Protein AF-C3ZW45-F1 (afdb_monomer)

InterPro domains:
  IPR001675 Glycosyl transferase family 29 [PF00777] (1-157)
  IPR038578 GT29-like superfamiliy [G3DSA:3.90.1480.20] (1-157)
  IPR050943 Glycosyltransferase 29 (Sialyltransferase) [PTHR11987] (1-157)

Nearest PDB structures (foldseek):
  5bo9-assembly1_B  TM=8.262E-01  e=9.636E-12  Homo sapiens
  5bo9-assembly1_A  TM=8.244E-01  e=1.506E-11  Homo sapiens
  5bo8-assembly1_B  TM=8.129E-01  e=1.413E-11  Homo sapiens
  5bo6-assembly1_A  TM=8.234E-01  e=3.923E-11  Homo sapiens
  5bo7-assembly1_A  TM=8.327E-01  e=2.343E-10  Homo sapiens

Sequence (157 aa):
CAIVGNGGILLNSSCGNEIDSHDYVIRMNMADIRGYEQDVGLKSNLSFINWKRVKELGDELSSNDTREEVLQHLVLLNGSVFSYVKLKTGAAIRALESLQALLKEYKLNITMTYSRSNVPVVPLRETFIPGLKSPTSGLIAYILATRFCDVITLYGF

pLDDT: mean 93.79, std 4.22, range [80.19, 98.81]

Secondary structure (DSSP, 8-state):
-EEE---GGGTT--THHHHHHSS-EEEETT---TT-HHHH-S--SEEEE-HHHHHHHHHHTTSHHHHHHHHHHHHHTTT-EEEEE----HHHHHHHHHHHHHHHHTT---EEEEESSPPPHHHHHHHT-TT-SS--HHHHHHHHHTTT-SS-EEE--

Radius of gyration: 15.97 Å; Cα contacts (8 Å, |Δi|>4): 247; chains: 1; bounding box: 40×35×36 Å

Foldseek 3Di:
DEEEEPAPVLVVVQCQVVQVPDPAYEEELLDDCPPSCSRNHLDHAEYEHEPVSLLVLLVLLVDPVSVVVVLVSLVSQANHEYEYEDDDDPSSVNSVVSVVVSCVVVVGRYHYHYDPDFDDVVCCCVPPNPPDPHDDSRRVRVVVCVVPPPDYDYHND

Mean predicted aligned error: 3.37 Å

Solvent-accessible surface area (backbone atoms only — not comparable to full-atom values): 8794 Å² total; per-residue (Å²): 55,28,40,41,48,89,35,74,77,33,68,89,56,58,40,3,65,63,46,48,67,38,93,39,25,36,39,45,51,81,63,85,41,84,96,37,40,60,25,64,17,74,64,54,47,34,30,43,32,49,68,68,47,43,45,52,50,32,58,34,62,73,38,73,73,48,31,52,54,51,48,59,53,50,62,70,39,51,72,15,34,40,38,30,61,72,70,88,47,72,68,44,49,50,20,53,53,53,50,52,50,50,34,60,74,72,67,48,53,58,47,80,47,64,45,93,66,79,83,72,47,66,65,45,21,76,75,75,39,79,84,56,84,69,81,51,73,62,54,51,50,52,63,55,40,68,74,80,42,95,52,81,48,82,41,28,123

Organism: Branchiostoma floridae (NCBI:txid7739)

Structure (mmCIF, N/CA/C/O backbone):
data_AF-C3ZW45-F1
#
_entry.id   AF-C3ZW45-F1
#
loop_
_atom_site.group_PDB
_atom_site.id
_atom_site.type_symbol
_atom_site.label_atom_id
_atom_site.label_alt_id
_atom_site.label_comp_id
_atom_site.label_asym_id
_atom_site.label_entity_id
_atom_site.label_seq_id
_atom_site.pdbx_PDB_ins_code
_atom_site.Cartn_x
_atom_site.Cartn_y
_atom_site.Cartn_z
_atom_site.occupancy
_atom_site.B_iso_or_equiv
_atom_site.auth_seq_id
_atom_site.auth_comp_id
_atom_site.auth_asym_id
_atom_site.auth_atom_id
_atom_site.pdbx_PDB_model_num
ATOM 1 N N . CYS A 1 1 ? 0.651 -13.565 -6.838 1.00 98.50 1 CYS A N 1
ATOM 2 C CA . CYS A 1 1 ? 0.518 -12.250 -6.176 1.00 98.50 1 CYS A CA 1
ATOM 3 C C . CYS A 1 1 ? 0.201 -11.174 -7.201 1.00 98.50 1 CYS A C 1
ATOM 5 O O . CYS A 1 1 ? 0.796 -11.194 -8.272 1.00 98.50 1 CYS A O 1
ATOM 7 N N . ALA A 1 2 ? -0.670 -10.226 -6.859 1.00 98.62 2 ALA A N 1
ATOM 8 C CA . ALA A 1 2 ? -0.846 -8.982 -7.605 1.00 98.62 2 ALA A CA 1
ATOM 9 C C . ALA A 1 2 ? -0.122 -7.846 -6.878 1.00 98.62 2 ALA A C 1
ATOM 11 O O . ALA A 1 2 ? -0.279 -7.686 -5.666 1.00 98.62 2 ALA A O 1
ATOM 12 N N . ILE A 1 3 ? 0.657 -7.052 -7.607 1.00 98.50 3 ILE A N 1
ATOM 13 C CA . ILE A 1 3 ? 1.207 -5.790 -7.107 1.00 98.50 3 ILE A CA 1
ATOM 14 C C . ILE A 1 3 ? 0.494 -4.665 -7.839 1.00 98.50 3 ILE A C 1
ATOM 16 O O . ILE A 1 3 ? 0.583 -4.561 -9.061 1.00 98.50 3 ILE A O 1
ATOM 20 N N . VAL A 1 4 ? -0.197 -3.826 -7.077 1.00 98.38 4 VAL A N 1
ATOM 21 C CA . VAL A 1 4 ? -1.025 -2.737 -7.588 1.00 98.38 4 VAL A CA 1
ATOM 22 C C . VAL A 1 4 ? -0.337 -1.416 -7.262 1.00 98.38 4 VAL A C 1
ATOM 24 O O . VAL A 1 4 ? -0.270 -0.993 -6.104 1.00 98.38 4 VAL A O 1
ATOM 27 N N . GLY A 1 5 ? 0.240 -0.805 -8.292 1.00 97.44 5 GLY A N 1
ATOM 28 C CA . GLY A 1 5 ? 0.707 0.572 -8.284 1.00 97.44 5 GLY A CA 1
ATOM 29 C C . GLY A 1 5 ? -0.456 1.562 -8.370 1.00 97.44 5 GLY A C 1
ATOM 30 O O . GLY A 1 5 ? -1.613 1.187 -8.532 1.00 97.44 5 GLY A O 1
ATOM 31 N N . ASN A 1 6 ? -0.133 2.851 -8.278 1.00 96.44 6 ASN A N 1
ATOM 32 C CA . ASN A 1 6 ? -1.128 3.931 -8.259 1.00 96.44 6 ASN A CA 1
ATOM 33 C C . ASN A 1 6 ? -1.214 4.659 -9.616 1.00 96.44 6 ASN A C 1
ATOM 35 O O . ASN A 1 6 ? -1.575 5.833 -9.670 1.00 96.44 6 ASN A O 1
ATOM 39 N N . GLY A 1 7 ? -0.787 4.012 -10.705 1.00 96.69 7 GLY A N 1
ATOM 40 C CA . GLY A 1 7 ? -0.815 4.588 -12.045 1.00 96.69 7 GLY A CA 1
ATOM 41 C C . GLY A 1 7 ? -2.242 4.739 -12.570 1.00 96.69 7 GLY A C 1
ATOM 42 O O . GLY A 1 7 ? -3.035 3.801 -12.519 1.00 96.69 7 GLY A O 1
ATOM 43 N N . GLY A 1 8 ? -2.550 5.902 -13.150 1.00 96.81 8 GLY A N 1
ATOM 44 C CA . GLY A 1 8 ? -3.879 6.216 -13.694 1.00 96.81 8 GLY A CA 1
ATOM 45 C C . GLY A 1 8 ? -4.327 5.337 -14.868 1.00 96.81 8 GLY A C 1
ATOM 46 O O . GLY A 1 8 ? -5.487 5.400 -15.253 1.00 96.81 8 GLY A O 1
ATOM 47 N N . ILE A 1 9 ? -3.443 4.487 -15.406 1.00 97.94 9 ILE A N 1
ATOM 48 C CA . ILE A 1 9 ? -3.783 3.475 -16.419 1.00 97.94 9 ILE A CA 1
ATOM 49 C C . ILE A 1 9 ? -4.830 2.463 -15.923 1.00 97.94 9 ILE A C 1
ATOM 51 O O . ILE A 1 9 ? -5.471 1.807 -16.735 1.00 97.94 9 ILE A O 1
ATOM 55 N N . LEU A 1 10 ? -5.028 2.347 -14.604 1.00 98.12 10 LEU A N 1
ATOM 56 C CA . LEU A 1 10 ? -6.071 1.492 -14.038 1.00 98.12 10 LEU A CA 1
ATOM 57 C C . LEU A 1 10 ? -7.483 2.062 -14.199 1.00 98.12 10 LEU A C 1
ATOM 59 O O . LEU A 1 10 ? -8.433 1.290 -14.130 1.00 98.12 10 LEU A O 1
ATOM 63 N N . LEU A 1 11 ? -7.645 3.364 -14.441 1.00 97.75 11 LEU A N 1
ATOM 64 C CA . LEU A 1 11 ? -8.970 3.968 -14.576 1.00 97.75 11 LEU A CA 1
ATOM 65 C C . LEU A 1 11 ? -9.719 3.396 -15.788 1.00 97.75 11 LEU A C 1
ATOM 67 O O . LEU A 1 11 ? -9.215 3.436 -16.910 1.00 97.75 11 LEU A O 1
ATOM 71 N N . ASN A 1 12 ? -10.944 2.919 -15.560 1.00 97.88 12 ASN A N 1
ATOM 72 C CA . ASN A 1 12 ? -11.796 2.212 -16.522 1.00 97.88 12 ASN A CA 1
ATOM 73 C C . ASN A 1 12 ? -11.204 0.900 -17.069 1.00 97.88 12 ASN A C 1
ATOM 75 O O . ASN A 1 12 ? -11.633 0.421 -18.121 1.00 97.88 12 ASN A O 1
ATOM 79 N N . SER A 1 13 ? -10.221 0.309 -16.390 1.00 98.25 13 SER A N 1
ATOM 80 C CA . SER A 1 13 ? -9.620 -0.964 -16.802 1.00 98.25 13 SER A CA 1
ATOM 81 C C . SER A 1 13 ? -10.511 -2.171 -16.510 1.00 98.25 13 SER A C 1
ATOM 83 O O . SER A 1 13 ? -10.369 -3.206 -17.157 1.00 98.25 13 SER A O 1
ATOM 85 N N . SER A 1 14 ? -11.429 -2.060 -15.542 1.00 98.38 14 SER A N 1
ATOM 86 C CA . SER A 1 14 ? -12.191 -3.194 -15.001 1.00 98.38 14 SER A CA 1
ATOM 87 C C . SER A 1 14 ? -11.320 -4.352 -14.474 1.00 98.38 14 SER A C 1
ATOM 89 O O . SER A 1 14 ? -11.794 -5.484 -14.355 1.00 98.38 14 SER A O 1
ATOM 91 N N . CYS A 1 15 ? -10.053 -4.086 -14.130 1.00 98.62 15 CYS A N 1
ATOM 92 C CA . CYS A 1 15 ? -9.122 -5.093 -13.613 1.00 98.62 15 CYS A CA 1
ATOM 93 C C . CYS A 1 15 ? -9.450 -5.566 -12.187 1.00 98.62 15 CYS A C 1
ATOM 95 O O . CYS A 1 15 ? -8.831 -6.518 -11.715 1.00 98.62 15 CYS A O 1
ATOM 97 N N . GLY A 1 16 ? -10.407 -4.953 -11.484 1.00 98.56 16 GLY A N 1
ATOM 98 C CA . GLY A 1 16 ? -10.633 -5.182 -10.057 1.00 98.56 16 GLY A CA 1
ATOM 99 C C . GLY A 1 16 ? -10.919 -6.638 -9.697 1.00 98.56 16 GLY A C 1
ATOM 100 O O . GLY A 1 16 ? -10.308 -7.174 -8.775 1.00 98.56 16 GLY A O 1
ATOM 101 N N . ASN A 1 17 ? -11.761 -7.320 -10.479 1.00 98.62 17 ASN A N 1
ATOM 102 C CA . ASN A 1 17 ? -12.060 -8.741 -10.264 1.00 98.62 17 ASN A CA 1
ATOM 103 C C . ASN A 1 17 ? -10.832 -9.638 -10.495 1.00 98.62 17 ASN A C 1
ATOM 105 O O . ASN A 1 17 ? -10.635 -10.622 -9.785 1.00 98.62 17 ASN A O 1
ATOM 109 N N . GLU A 1 18 ? -9.995 -9.303 -11.479 1.00 98.75 18 GLU A N 1
ATOM 110 C CA . GLU A 1 18 ? -8.762 -10.036 -11.767 1.00 98.75 18 GLU A CA 1
ATOM 111 C C . GLU A 1 18 ? -7.739 -9.833 -10.641 1.00 98.75 18 GLU A C 1
ATOM 113 O O . GLU A 1 18 ? -7.180 -10.804 -10.128 1.00 98.75 18 GLU A O 1
ATOM 118 N N . ILE A 1 19 ? -7.557 -8.594 -10.179 1.00 98.81 19 ILE A N 1
ATOM 119 C CA . ILE A 1 19 ? -6.713 -8.261 -9.025 1.00 98.81 19 ILE A CA 1
ATOM 120 C C . ILE A 1 19 ? -7.174 -9.055 -7.797 1.00 98.81 19 ILE A C 1
ATOM 122 O O . ILE A 1 19 ? -6.369 -9.750 -7.172 1.00 98.81 19 ILE A O 1
ATOM 126 N N . ASP A 1 20 ? -8.473 -9.031 -7.500 1.00 98.62 20 ASP A N 1
ATOM 127 C CA . ASP A 1 20 ? -9.054 -9.720 -6.348 1.00 98.62 20 ASP A CA 1
ATOM 128 C C . ASP A 1 20 ? -9.023 -11.246 -6.478 1.00 98.62 20 ASP A C 1
ATOM 130 O O . ASP A 1 20 ? -9.122 -11.940 -5.465 1.00 98.62 20 ASP A O 1
ATOM 134 N N . SER A 1 21 ? -8.817 -11.797 -7.676 1.00 98.62 21 SER A N 1
ATOM 135 C CA . SER A 1 21 ? -8.639 -13.241 -7.862 1.00 98.62 21 SER A CA 1
ATOM 136 C C . SER A 1 21 ? -7.278 -13.758 -7.373 1.00 98.62 21 SER A C 1
ATOM 138 O O . SER A 1 21 ? -7.141 -14.950 -7.108 1.00 98.62 21 SER A O 1
ATOM 140 N N . HIS A 1 22 ? -6.282 -12.884 -7.181 1.00 98.69 22 HIS A N 1
ATOM 141 C CA . HIS A 1 22 ? -4.952 -13.294 -6.725 1.00 98.69 22 HIS A CA 1
ATOM 142 C C . HIS A 1 22 ? -4.955 -13.715 -5.246 1.00 98.69 22 HIS A C 1
ATOM 144 O O . HIS A 1 22 ? -5.638 -13.116 -4.411 1.00 98.69 22 HIS A O 1
ATOM 150 N N . ASP A 1 23 ? -4.115 -14.690 -4.882 1.00 98.31 23 ASP A N 1
ATOM 151 C CA . ASP A 1 23 ? -3.990 -15.170 -3.492 1.00 98.31 23 ASP A CA 1
ATOM 152 C C . ASP A 1 23 ? -3.525 -14.079 -2.518 1.00 98.31 23 ASP A C 1
ATOM 154 O O . ASP A 1 23 ? -3.882 -14.076 -1.341 1.00 98.31 23 ASP A O 1
ATOM 158 N N . TYR A 1 24 ? -2.722 -13.139 -3.021 1.00 98.31 24 TYR A N 1
ATOM 159 C CA . TYR A 1 24 ? -2.121 -12.072 -2.234 1.00 98.31 24 TYR A CA 1
ATOM 160 C C . TYR A 1 24 ? -2.017 -10.788 -3.058 1.00 98.31 24 TYR A C 1
ATOM 162 O O . TYR A 1 24 ? -1.446 -10.805 -4.156 1.00 98.31 24 TYR A O 1
ATOM 170 N N . VAL A 1 25 ? -2.536 -9.685 -2.519 1.00 98.44 25 VAL A N 1
ATOM 171 C CA . VAL A 1 25 ? -2.553 -8.360 -3.151 1.00 98.44 25 VAL A CA 1
ATOM 172 C C . VAL A 1 25 ? -1.712 -7.377 -2.344 1.00 98.44 25 VAL A C 1
A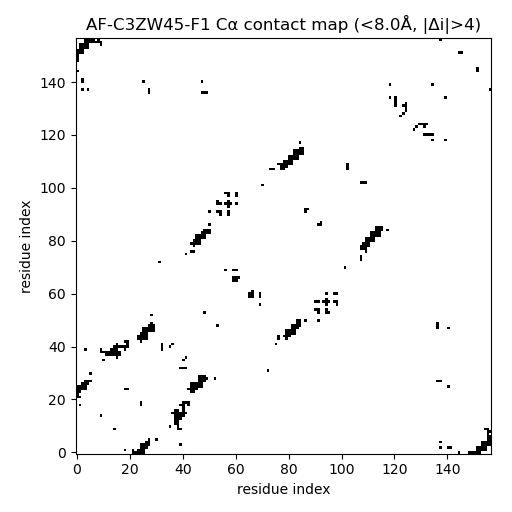TOM 174 O O . VAL A 1 25 ? -1.926 -7.170 -1.146 1.00 98.44 25 VAL A O 1
ATOM 177 N N . ILE A 1 26 ? -0.745 -6.767 -3.026 1.00 98.31 26 ILE A N 1
ATOM 178 C CA . ILE A 1 26 ? 0.205 -5.802 -2.480 1.00 98.31 26 ILE A CA 1
ATOM 179 C C . ILE A 1 26 ? -0.121 -4.426 -3.058 1.00 98.31 26 ILE A C 1
ATOM 181 O O . ILE A 1 26 ? -0.075 -4.237 -4.271 1.00 98.31 26 ILE A O 1
ATOM 185 N N . ARG A 1 27 ? -0.418 -3.461 -2.190 1.00 97.38 27 ARG A N 1
ATOM 186 C CA . ARG A 1 27 ? -0.762 -2.076 -2.540 1.00 97.38 27 ARG A CA 1
ATOM 187 C C . ARG A 1 27 ? 0.269 -1.096 -1.995 1.00 97.38 27 ARG A C 1
ATOM 189 O O . ARG A 1 27 ? 1.204 -1.470 -1.278 1.00 97.38 27 ARG A O 1
ATOM 196 N N . MET A 1 28 ? 0.119 0.180 -2.343 1.00 94.62 28 MET A N 1
ATOM 197 C CA . MET A 1 28 ? 1.068 1.221 -1.951 1.00 94.62 28 MET A CA 1
ATOM 198 C C . MET A 1 28 ? 0.375 2.461 -1.404 1.00 94.62 28 MET A C 1
ATOM 200 O O . MET A 1 28 ? -0.599 2.958 -1.958 1.00 94.62 28 MET A O 1
ATOM 204 N N . ASN A 1 29 ? 0.972 3.011 -0.353 1.00 93.25 29 ASN A N 1
ATOM 205 C CA . ASN A 1 29 ? 0.705 4.324 0.218 1.00 93.25 29 ASN A CA 1
ATOM 206 C C . ASN A 1 29 ? -0.756 4.552 0.623 1.00 93.25 29 ASN A C 1
ATOM 208 O O . ASN A 1 29 ? -1.187 5.698 0.636 1.00 93.25 29 ASN A O 1
ATOM 212 N N . MET A 1 30 ? -1.491 3.486 0.965 1.00 91.44 30 MET A N 1
ATOM 213 C CA . MET A 1 30 ? -2.921 3.571 1.296 1.00 91.44 30 MET A CA 1
ATOM 214 C C . MET A 1 30 ? -3.696 4.368 0.232 1.00 91.44 30 MET A C 1
ATOM 216 O O . MET A 1 30 ? -4.382 5.329 0.564 1.00 91.44 30 MET A O 1
ATOM 220 N N . ALA A 1 31 ? -3.505 4.027 -1.047 1.00 91.56 31 ALA A N 1
ATOM 221 C CA . ALA A 1 31 ? -4.269 4.623 -2.139 1.00 91.56 31 ALA A CA 1
ATOM 222 C C . ALA A 1 31 ? -5.755 4.282 -2.013 1.00 91.56 31 ALA A C 1
ATOM 224 O O . ALA A 1 31 ? -6.089 3.155 -1.644 1.00 91.56 31 ALA A O 1
ATOM 225 N N . ASP A 1 32 ? -6.620 5.244 -2.324 1.00 88.88 32 ASP A N 1
ATOM 226 C CA . ASP A 1 32 ? -8.061 5.073 -2.186 1.00 88.88 32 ASP A CA 1
ATOM 227 C C . ASP A 1 32 ? -8.589 3.989 -3.120 1.00 88.88 32 ASP A C 1
ATOM 229 O O . ASP A 1 32 ? -8.325 3.973 -4.321 1.00 88.88 32 ASP A O 1
ATOM 233 N N . ILE A 1 33 ? -9.346 3.069 -2.531 1.00 93.62 33 ILE A N 1
ATOM 234 C CA . ILE A 1 33 ? -10.052 2.005 -3.246 1.00 93.62 33 ILE A CA 1
ATOM 235 C C . ILE A 1 33 ? -11.512 2.401 -3.482 1.00 93.62 33 ILE A C 1
ATOM 237 O O . ILE A 1 33 ? -12.118 1.996 -4.473 1.00 93.62 33 ILE A O 1
ATOM 241 N N . ARG A 1 34 ? -12.079 3.207 -2.575 1.00 92.44 34 ARG A N 1
ATOM 242 C CA . ARG A 1 34 ? -13.487 3.588 -2.621 1.00 92.44 34 ARG A CA 1
ATOM 243 C C . ARG A 1 34 ? -13.790 4.401 -3.876 1.00 92.44 34 ARG A C 1
ATOM 245 O O . ARG A 1 34 ? -13.163 5.430 -4.104 1.00 92.44 34 ARG A O 1
ATOM 252 N N . GLY A 1 35 ? -14.781 3.961 -4.642 1.00 94.69 35 GLY A N 1
ATOM 253 C CA . GLY A 1 35 ? -15.156 4.562 -5.922 1.00 94.69 35 GLY A CA 1
ATOM 254 C C . GLY A 1 35 ? -14.330 4.069 -7.115 1.00 94.69 35 GLY A C 1
ATOM 255 O O . GLY A 1 35 ? -14.625 4.460 -8.241 1.00 94.69 35 GLY A O 1
ATOM 256 N N . TYR A 1 36 ? -13.332 3.210 -6.886 1.00 96.88 36 TYR A N 1
ATOM 257 C CA . TYR A 1 36 ? -12.471 2.620 -7.915 1.00 96.88 36 TYR A CA 1
ATOM 258 C C . TYR A 1 36 ? -12.477 1.086 -7.870 1.00 96.88 36 TYR A C 1
ATOM 260 O O . TYR A 1 36 ? -11.674 0.445 -8.542 1.00 96.88 36 TYR A O 1
ATOM 268 N N . GLU A 1 37 ? -13.371 0.468 -7.095 1.00 97.06 37 GLU A N 1
ATOM 269 C CA . GLU A 1 37 ? -13.381 -0.971 -6.811 1.00 97.06 37 GLU A CA 1
ATOM 270 C C . GLU A 1 37 ? -13.415 -1.822 -8.085 1.00 97.06 37 GLU A C 1
ATOM 272 O O . GLU A 1 37 ? -12.729 -2.839 -8.168 1.00 97.06 37 GLU A O 1
ATOM 277 N N . GLN A 1 38 ? -14.171 -1.386 -9.096 1.00 98.38 38 GLN A N 1
ATOM 278 C CA . GLN A 1 38 ? -14.259 -2.069 -10.388 1.00 98.38 38 GLN A CA 1
ATOM 279 C C . GLN A 1 38 ? -12.898 -2.159 -11.093 1.00 98.38 38 GLN A C 1
ATOM 281 O O . GLN A 1 38 ? -12.613 -3.144 -11.770 1.00 98.38 38 GLN A O 1
ATOM 286 N N . ASP A 1 39 ? -12.053 -1.150 -10.918 1.00 98.56 39 ASP A N 1
ATOM 287 C CA . ASP A 1 39 ? -10.766 -1.023 -11.589 1.00 98.56 39 ASP A CA 1
ATOM 288 C C . ASP A 1 39 ? -9.620 -1.607 -10.766 1.00 98.56 39 ASP A C 1
ATOM 290 O O . ASP A 1 39 ? -8.728 -2.253 -11.313 1.00 98.56 39 ASP A O 1
ATOM 294 N N . VAL A 1 40 ? -9.638 -1.388 -9.449 1.00 98.00 40 VAL A N 1
ATOM 295 C CA . VAL A 1 40 ? -8.497 -1.703 -8.580 1.00 98.00 40 VAL A CA 1
ATOM 296 C C . VAL A 1 40 ? -8.758 -2.832 -7.596 1.00 98.00 40 VAL A C 1
ATOM 298 O O . VAL A 1 40 ? -7.803 -3.264 -6.952 1.00 98.00 40 VAL A O 1
ATOM 301 N N . GLY A 1 41 ? -9.992 -3.319 -7.467 1.00 97.88 41 GLY A N 1
ATOM 302 C CA . GLY A 1 41 ? -10.366 -4.393 -6.543 1.00 97.88 41 GLY A CA 1
ATOM 303 C C . GLY A 1 41 ? -10.376 -3.959 -5.074 1.00 97.88 41 GLY A C 1
ATOM 304 O O . GLY A 1 41 ? -9.860 -2.900 -4.716 1.00 97.88 41 GLY A O 1
ATOM 305 N N . LEU A 1 42 ? -10.943 -4.795 -4.206 1.00 96.69 42 LEU A N 1
ATOM 306 C CA . LEU A 1 42 ? -11.077 -4.568 -2.763 1.00 96.69 42 LEU A CA 1
ATOM 307 C C . LEU A 1 42 ? -10.008 -5.287 -1.933 1.00 96.69 42 LEU A C 1
ATOM 309 O O . LEU A 1 42 ? -9.675 -4.850 -0.830 1.00 96.69 42 LEU A O 1
ATOM 313 N N . LYS A 1 43 ? -9.458 -6.399 -2.432 1.00 97.44 43 LYS A N 1
ATOM 314 C CA . LYS A 1 43 ? -8.516 -7.233 -1.680 1.00 97.44 43 LYS A CA 1
ATOM 315 C C . LYS A 1 43 ? -7.220 -6.461 -1.433 1.00 97.44 43 LYS A C 1
ATOM 317 O O . LYS A 1 43 ? -6.631 -5.869 -2.340 1.00 97.44 43 LYS A O 1
ATOM 322 N N . SER A 1 44 ? -6.752 -6.474 -0.190 1.00 96.94 44 SER A N 1
ATOM 323 C CA . SER A 1 44 ? -5.483 -5.869 0.212 1.00 96.94 44 SER A CA 1
ATOM 324 C C . SER A 1 44 ? -4.884 -6.671 1.358 1.00 96.94 44 SER A C 1
ATOM 326 O O . SER A 1 44 ? -5.469 -6.762 2.434 1.00 96.94 44 SER A O 1
ATOM 328 N N . ASN A 1 45 ? -3.723 -7.279 1.129 1.00 97.56 45 ASN A N 1
ATOM 329 C CA . ASN A 1 45 ? -3.043 -8.094 2.135 1.00 97.56 45 ASN A CA 1
ATOM 330 C C . ASN A 1 45 ? -1.829 -7.371 2.724 1.00 97.56 45 ASN A C 1
ATOM 332 O O . ASN A 1 45 ? -1.556 -7.497 3.917 1.00 97.56 45 ASN A O 1
ATOM 336 N N . LEU A 1 46 ? -1.122 -6.592 1.903 1.00 96.81 46 LEU A N 1
ATOM 337 C CA . LEU A 1 46 ? 0.045 -5.809 2.299 1.00 96.81 46 LEU A CA 1
ATOM 338 C C . LEU A 1 46 ? -0.012 -4.424 1.661 1.00 96.81 46 LEU A C 1
ATOM 340 O O . LEU A 1 46 ? -0.173 -4.314 0.451 1.00 96.81 46 LEU A O 1
ATOM 344 N N . SER A 1 47 ? 0.201 -3.371 2.444 1.00 94.94 47 SER A N 1
ATOM 345 C CA . SER A 1 47 ? 0.361 -2.006 1.944 1.00 94.94 47 SER A CA 1
ATOM 346 C C . SER A 1 47 ? 1.735 -1.458 2.314 1.00 94.94 47 SER A C 1
ATOM 348 O O . SER A 1 47 ? 2.107 -1.425 3.489 1.00 94.94 47 SER A O 1
ATOM 350 N N . PHE A 1 48 ? 2.506 -1.026 1.315 1.00 93.56 48 PHE A N 1
ATOM 351 C CA . PHE A 1 48 ? 3.778 -0.341 1.537 1.00 93.56 48 PHE A CA 1
ATOM 352 C C . PHE A 1 48 ? 3.573 1.155 1.702 1.00 93.56 48 PHE A C 1
ATOM 354 O O . PHE A 1 48 ? 3.1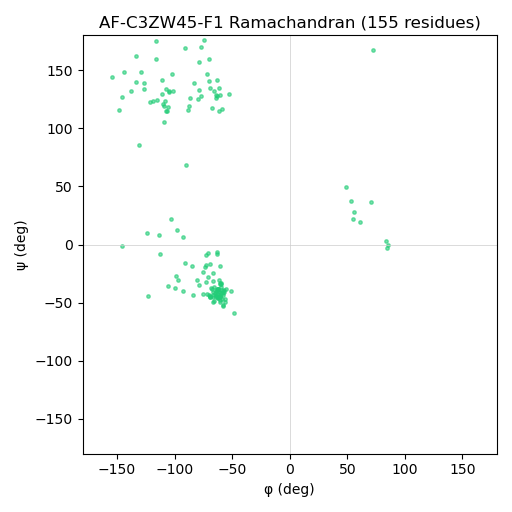61 1.823 0.760 1.00 93.56 48 PHE A O 1
ATOM 361 N N . ILE A 1 49 ? 3.937 1.708 2.852 1.00 92.12 49 ILE A N 1
ATOM 362 C CA . ILE A 1 49 ? 3.746 3.122 3.169 1.00 92.12 49 ILE A CA 1
ATOM 363 C C . ILE A 1 49 ? 5.098 3.834 3.147 1.00 92.12 49 ILE A C 1
ATOM 365 O O . ILE A 1 49 ? 5.996 3.560 3.950 1.00 92.12 49 ILE A O 1
ATOM 369 N N . ASN A 1 50 ? 5.262 4.762 2.205 1.00 91.00 50 ASN A N 1
ATOM 370 C CA . ASN A 1 50 ? 6.455 5.596 2.152 1.00 91.00 50 ASN A CA 1
ATOM 371 C C . ASN A 1 50 ? 6.420 6.718 3.206 1.00 91.00 50 ASN A C 1
ATOM 373 O O . ASN A 1 50 ? 5.403 6.999 3.839 1.00 91.00 50 ASN A O 1
ATOM 377 N N . TRP A 1 51 ? 7.553 7.397 3.374 1.00 88.56 51 TRP A N 1
ATOM 378 C CA . TRP A 1 51 ? 7.691 8.413 4.413 1.00 88.56 51 TRP A CA 1
ATOM 379 C C . TRP A 1 51 ? 6.820 9.652 4.212 1.00 88.56 51 TRP A C 1
ATOM 381 O O . TRP A 1 51 ? 6.406 10.269 5.193 1.00 88.56 51 TRP A O 1
ATOM 391 N N . LYS A 1 52 ? 6.550 10.013 2.954 1.00 91.19 52 LYS A N 1
ATOM 392 C CA . LYS A 1 52 ? 5.690 11.144 2.614 1.00 91.19 52 LYS A CA 1
ATOM 393 C C . LYS A 1 52 ? 4.256 10.846 3.052 1.00 91.19 52 LYS A C 1
ATOM 395 O O . LYS A 1 52 ? 3.671 11.669 3.744 1.00 91.19 52 LYS A O 1
ATOM 400 N N . ARG A 1 53 ? 3.760 9.635 2.778 1.00 93.25 53 ARG A N 1
ATOM 401 C CA . ARG A 1 53 ? 2.427 9.207 3.210 1.00 93.25 53 ARG A CA 1
ATOM 402 C C . ARG A 1 53 ? 2.297 9.145 4.731 1.00 93.25 53 ARG A C 1
ATOM 404 O O . ARG A 1 53 ? 1.288 9.586 5.255 1.00 93.25 53 ARG A O 1
ATOM 411 N N . VAL A 1 54 ? 3.322 8.676 5.457 1.00 92.50 54 VAL A N 1
ATOM 412 C CA . VAL A 1 54 ? 3.315 8.720 6.939 1.00 92.50 54 VAL A CA 1
ATOM 413 C C . VAL A 1 54 ? 3.130 10.148 7.457 1.00 92.50 54 VAL A C 1
ATOM 415 O O . VAL A 1 54 ? 2.427 10.356 8.440 1.00 92.50 54 VAL A O 1
ATOM 418 N N . LYS A 1 55 ? 3.757 11.137 6.810 1.00 90.94 55 LYS A N 1
ATOM 419 C CA . LYS A 1 55 ? 3.591 12.542 7.189 1.00 90.94 55 LYS A CA 1
ATOM 420 C C . LYS A 1 55 ? 2.162 13.028 6.922 1.00 90.94 55 LYS A C 1
ATOM 422 O O . LYS A 1 55 ? 1.560 13.582 7.830 1.00 90.94 55 LYS A O 1
ATOM 427 N N . GLU A 1 56 ? 1.639 12.779 5.723 1.00 92.75 56 GLU A N 1
ATOM 428 C CA . GLU A 1 56 ? 0.272 13.161 5.330 1.00 92.75 56 GLU A CA 1
ATOM 429 C C . GLU A 1 56 ? -0.779 12.544 6.264 1.00 92.75 56 GLU A C 1
ATOM 431 O O . GLU A 1 56 ? -1.660 13.252 6.733 1.00 92.75 56 GLU A O 1
ATOM 436 N N . LEU A 1 57 ? -0.615 11.271 6.643 1.00 92.50 57 LEU A N 1
ATOM 437 C CA . LEU A 1 57 ? -1.458 10.618 7.651 1.00 92.50 57 LEU A CA 1
ATOM 438 C C . LEU A 1 57 ? -1.422 11.347 8.996 1.00 92.50 57 LEU A C 1
ATOM 440 O O . LEU A 1 57 ? -2.440 11.462 9.666 1.00 92.50 57 LEU A O 1
ATOM 444 N N . GLY A 1 58 ? -0.253 11.830 9.417 1.00 92.44 58 GLY A N 1
ATOM 445 C CA . GLY A 1 58 ? -0.135 12.607 10.649 1.00 92.44 58 GLY A CA 1
ATOM 446 C C . GLY A 1 58 ? -0.944 13.903 10.603 1.00 92.44 58 GLY A C 1
ATOM 447 O O . GLY A 1 58 ? -1.587 14.250 11.592 1.00 92.44 58 GLY A O 1
ATOM 448 N N . ASP A 1 59 ? -0.928 14.582 9.455 1.00 92.50 59 ASP A N 1
ATOM 449 C CA . ASP A 1 59 ? -1.684 15.812 9.230 1.00 92.50 59 ASP A CA 1
ATOM 450 C C . ASP A 1 59 ? -3.201 15.508 9.169 1.00 92.50 59 ASP A C 1
ATOM 452 O O . ASP A 1 59 ? -3.987 16.156 9.860 1.00 92.50 59 ASP A O 1
ATOM 456 N N . GLU A 1 60 ? -3.618 14.458 8.453 1.00 94.38 60 GLU A N 1
ATOM 457 C CA . GLU A 1 60 ? -5.019 14.004 8.349 1.00 94.38 60 GLU A CA 1
ATOM 458 C C . GLU A 1 60 ? -5.606 13.564 9.699 1.00 94.38 60 GLU A C 1
ATOM 460 O O . GLU A 1 60 ? -6.756 13.859 10.012 1.00 94.38 60 GLU A O 1
ATOM 465 N N . LEU A 1 61 ? -4.822 12.896 10.545 1.00 93.44 61 LEU A N 1
ATOM 466 C CA . LEU A 1 61 ? -5.278 12.444 11.864 1.00 93.44 61 LEU A CA 1
ATOM 467 C C . LEU A 1 61 ? -5.431 13.585 12.883 1.00 93.44 61 LEU A C 1
ATOM 469 O O . LEU A 1 61 ? -5.953 13.355 13.977 1.00 93.44 61 LEU A O 1
ATOM 473 N N . SER A 1 62 ? -4.968 14.796 12.556 1.00 90.44 62 SER A N 1
ATOM 474 C CA . SER A 1 62 ? -5.053 15.963 13.441 1.00 90.44 62 SER A CA 1
ATOM 475 C C . SER A 1 62 ? -6.387 16.717 13.358 1.00 90.44 62 SER A C 1
ATOM 477 O O . SER A 1 62 ? -6.722 17.451 14.288 1.00 90.44 62 SER A O 1
ATOM 479 N N . SER A 1 63 ? -7.161 16.516 12.286 1.00 91.56 63 SER A N 1
ATOM 480 C CA . SER A 1 63 ? -8.488 17.111 12.078 1.00 91.56 63 SER A CA 1
ATOM 481 C C . SER A 1 63 ? -9.581 16.041 12.158 1.00 91.56 63 SER A C 1
ATOM 483 O O . SER A 1 63 ? -9.390 14.918 11.697 1.00 91.56 63 SER A O 1
ATOM 485 N N . ASN A 1 64 ? -10.732 16.378 12.750 1.00 87.19 64 ASN A N 1
ATOM 486 C CA . ASN A 1 64 ? -11.825 15.420 12.959 1.00 87.19 64 ASN A CA 1
ATOM 487 C C . ASN A 1 64 ? -12.424 14.913 11.640 1.00 87.19 64 ASN A C 1
ATOM 489 O O . ASN A 1 64 ? -12.670 13.716 11.523 1.00 87.19 64 ASN A O 1
ATOM 493 N N . ASP A 1 65 ? -12.616 15.795 10.655 1.00 87.25 65 ASP A N 1
ATOM 494 C CA . ASP A 1 65 ? -13.257 15.431 9.385 1.00 87.25 65 ASP A CA 1
ATOM 495 C C . ASP A 1 65 ? -12.393 14.431 8.599 1.00 87.25 65 ASP A C 1
ATOM 497 O O . ASP A 1 65 ? -12.848 13.356 8.214 1.00 87.25 65 ASP A O 1
ATOM 501 N N . THR A 1 66 ? -11.101 14.727 8.454 1.00 92.12 66 THR A N 1
ATOM 502 C CA . THR A 1 66 ? -10.142 13.859 7.752 1.00 92.12 66 THR A CA 1
ATOM 503 C C . THR A 1 66 ? -9.821 12.587 8.536 1.00 92.12 66 THR A C 1
ATOM 505 O O . THR A 1 66 ? -9.522 11.551 7.946 1.00 92.12 66 THR A O 1
ATOM 508 N N . ARG A 1 67 ? -9.916 12.616 9.872 1.00 93.56 67 ARG A N 1
ATOM 509 C CA . ARG A 1 67 ? -9.750 11.417 10.704 1.00 93.56 67 ARG A CA 1
ATOM 510 C C . ARG A 1 67 ? -10.828 10.374 10.418 1.00 93.56 67 ARG A C 1
ATOM 512 O O . ARG A 1 67 ? -10.511 9.185 10.402 1.00 93.56 67 ARG A O 1
ATOM 519 N N . GLU A 1 68 ? -12.068 10.800 10.192 1.00 92.56 68 GLU A N 1
ATOM 520 C CA . GLU A 1 68 ? -13.172 9.897 9.853 1.00 92.56 68 GLU A CA 1
ATOM 521 C C . GLU A 1 68 ? -12.958 9.248 8.476 1.00 92.56 68 GLU A C 1
ATOM 523 O O . GLU A 1 68 ? -13.131 8.039 8.322 1.00 92.56 68 GLU A O 1
ATOM 528 N N . GLU A 1 69 ? -12.479 10.009 7.490 1.00 92.38 69 GLU A N 1
ATOM 529 C CA . GLU A 1 69 ? -12.119 9.471 6.170 1.00 92.38 69 GLU A CA 1
ATOM 530 C C . GLU A 1 69 ? -11.001 8.420 6.263 1.00 92.38 69 GLU A C 1
ATOM 532 O O . GLU A 1 69 ? -11.115 7.323 5.704 1.00 92.38 69 GLU A O 1
ATOM 537 N N . VAL A 1 70 ? -9.948 8.703 7.041 1.00 94.56 70 VAL A N 1
ATOM 538 C CA . VAL A 1 70 ? -8.862 7.744 7.298 1.00 94.56 70 VAL A CA 1
ATOM 539 C C . VAL A 1 70 ? -9.397 6.484 7.976 1.00 94.56 70 VAL A C 1
ATOM 541 O O . VAL A 1 70 ? -9.047 5.376 7.568 1.00 94.56 70 VAL A O 1
ATOM 544 N N . LEU A 1 71 ? -10.261 6.619 8.986 1.00 94.81 71 LEU A N 1
ATOM 545 C CA . LEU A 1 71 ? -10.864 5.479 9.676 1.00 94.81 71 LEU A CA 1
ATOM 546 C C . LEU A 1 71 ? -11.654 4.591 8.710 1.00 94.81 71 LEU A C 1
ATOM 548 O O . LEU A 1 71 ? -11.481 3.372 8.705 1.00 94.81 71 LEU A O 1
ATOM 552 N N . GLN A 1 72 ? -12.487 5.198 7.872 1.00 92.44 72 GLN A N 1
ATOM 553 C CA . GLN A 1 72 ? -13.284 4.483 6.884 1.00 92.44 72 GLN A CA 1
ATOM 554 C C . GLN A 1 72 ? -12.418 3.693 5.899 1.00 92.44 72 GLN A C 1
ATOM 556 O O . GLN A 1 72 ? -12.774 2.574 5.524 1.00 92.44 72 G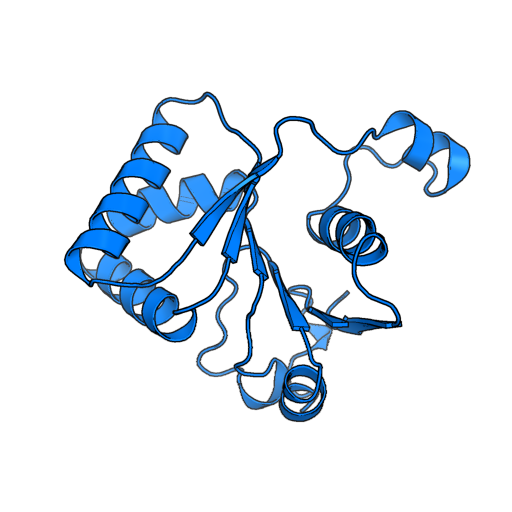LN A 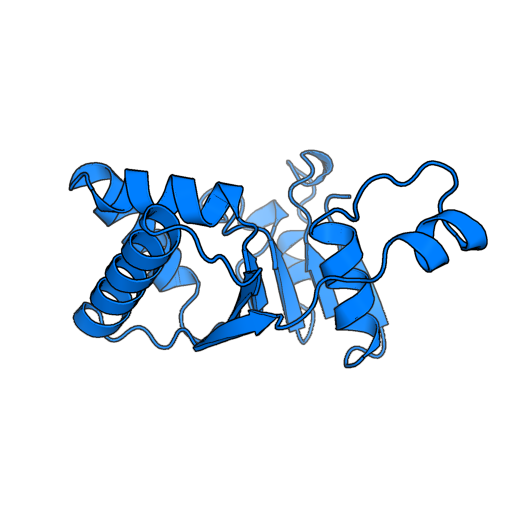O 1
ATOM 561 N N . HIS A 1 73 ? -11.261 4.235 5.522 1.00 93.25 73 HIS A N 1
ATOM 562 C CA . HIS A 1 73 ? -10.286 3.516 4.713 1.00 93.25 73 HIS A CA 1
ATOM 563 C C . HIS A 1 73 ? -9.627 2.373 5.511 1.00 93.25 73 HIS A C 1
ATOM 565 O O . HIS A 1 73 ? -9.534 1.246 5.027 1.00 93.25 73 HIS A O 1
ATOM 571 N N . LEU A 1 74 ? -9.227 2.602 6.765 1.00 95.12 74 LEU A N 1
ATOM 572 C CA . LEU A 1 74 ? -8.625 1.563 7.612 1.00 95.12 74 LEU A CA 1
ATOM 573 C C . LEU A 1 74 ? -9.566 0.375 7.861 1.00 95.12 74 LEU A C 1
ATOM 575 O O . LEU A 1 74 ? -9.096 -0.760 7.930 1.00 95.12 74 LEU A O 1
ATOM 579 N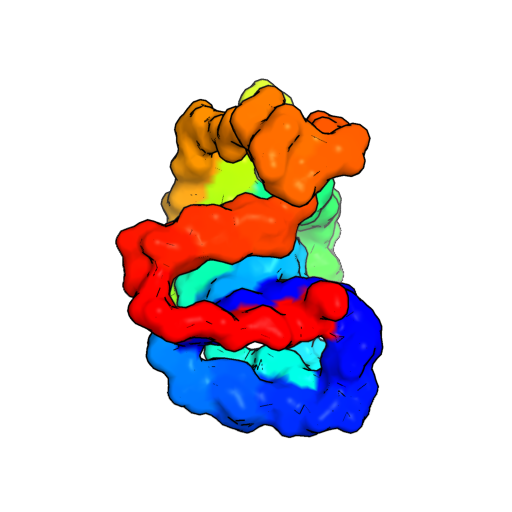 N . VAL A 1 75 ? -10.880 0.605 7.944 1.00 94.69 75 VAL A N 1
ATOM 580 C CA . VAL A 1 75 ? -11.883 -0.469 8.056 1.00 94.69 75 VAL A CA 1
ATOM 581 C C . VAL A 1 75 ? -11.838 -1.407 6.845 1.00 94.69 75 VAL A C 1
ATOM 583 O O . VAL A 1 75 ? -11.887 -2.624 7.022 1.00 94.69 75 VAL A O 1
ATOM 586 N N . LEU A 1 76 ? -11.681 -0.872 5.629 1.00 92.19 76 LEU A N 1
ATOM 587 C CA . LEU A 1 76 ? -11.549 -1.678 4.404 1.00 92.19 76 LEU A CA 1
ATOM 588 C C . LEU A 1 76 ? -10.251 -2.495 4.374 1.00 92.19 76 LEU A C 1
ATOM 590 O O . LEU A 1 76 ? -10.172 -3.521 3.707 1.00 92.19 76 LEU A O 1
ATOM 594 N N . LEU A 1 77 ? -9.235 -2.048 5.110 1.00 94.81 77 LEU A N 1
ATOM 595 C CA . LEU A 1 77 ? -7.915 -2.669 5.177 1.00 94.81 77 LEU A CA 1
ATOM 596 C C . LEU A 1 77 ? -7.752 -3.577 6.407 1.00 94.81 77 LEU A C 1
ATOM 598 O O . LEU A 1 77 ? -6.636 -3.985 6.737 1.00 94.81 77 LEU A O 1
ATOM 602 N N . ASN A 1 78 ? -8.842 -3.902 7.102 1.00 95.44 78 ASN A N 1
ATOM 603 C CA . ASN A 1 78 ? -8.800 -4.750 8.284 1.00 95.44 78 ASN A CA 1
ATOM 604 C C . ASN A 1 78 ? -8.272 -6.160 7.949 1.00 95.44 78 ASN A C 1
ATOM 606 O O . ASN A 1 78 ? -8.675 -6.774 6.965 1.00 95.44 78 ASN A O 1
ATOM 610 N N . GLY A 1 79 ? -7.366 -6.684 8.775 1.00 96.38 79 GLY A N 1
ATOM 611 C CA . GLY A 1 79 ? -6.673 -7.955 8.538 1.00 96.38 79 GLY A CA 1
ATOM 612 C C . GLY A 1 79 ? -5.414 -7.848 7.669 1.00 96.38 79 GLY A C 1
ATOM 613 O O . GLY A 1 79 ? -4.757 -8.864 7.440 1.00 96.38 79 GLY A O 1
ATOM 614 N N . SER A 1 80 ? -5.058 -6.651 7.192 1.00 97.00 80 SER A N 1
ATOM 615 C CA . SER A 1 80 ? -3.878 -6.436 6.348 1.00 97.00 80 SER A CA 1
ATOM 616 C C . SER A 1 80 ? -2.607 -6.096 7.140 1.00 97.00 80 SER A C 1
ATOM 618 O O . SER A 1 80 ? -2.618 -5.811 8.343 1.00 97.00 80 SER A O 1
ATOM 620 N N . VAL A 1 81 ? -1.474 -6.126 6.438 1.00 97.38 81 VAL A N 1
ATOM 621 C CA . VAL A 1 81 ? -0.162 -5.717 6.944 1.00 97.38 81 VAL A CA 1
ATOM 622 C C . VAL A 1 81 ? 0.212 -4.359 6.361 1.00 97.38 81 VAL A C 1
ATOM 624 O O . VAL A 1 81 ? 0.181 -4.166 5.148 1.00 97.38 81 VAL A O 1
ATOM 627 N N . PHE A 1 82 ? 0.638 -3.421 7.198 1.00 95.62 82 PHE A N 1
ATOM 628 C CA . PHE A 1 82 ? 1.198 -2.139 6.773 1.00 95.62 82 PHE A CA 1
ATOM 629 C C . PHE A 1 82 ? 2.707 -2.145 7.003 1.00 95.62 82 PHE A C 1
ATOM 631 O O . PHE A 1 82 ? 3.175 -2.200 8.140 1.00 95.62 82 PHE A O 1
ATOM 638 N N . SER A 1 83 ? 3.476 -2.079 5.918 1.00 93.31 83 SER A N 1
ATOM 639 C CA . SER A 1 83 ? 4.939 -2.041 5.949 1.00 93.31 83 SER A CA 1
ATOM 640 C C . SER A 1 83 ? 5.437 -0.639 5.636 1.00 93.31 83 SER A C 1
ATOM 642 O O . SER A 1 83 ? 5.212 -0.136 4.537 1.00 93.31 83 SER A O 1
ATOM 644 N N . TYR A 1 84 ? 6.134 -0.001 6.575 1.00 90.25 84 TYR A N 1
ATOM 645 C CA . TYR A 1 84 ? 6.680 1.344 6.383 1.00 90.25 84 TYR A CA 1
ATOM 646 C C . TYR A 1 84 ? 8.213 1.380 6.430 1.00 90.25 84 TYR A C 1
ATOM 648 O O . TYR A 1 84 ? 8.892 0.496 6.960 1.00 90.25 84 TYR A O 1
ATOM 656 N N . VAL A 1 85 ? 8.794 2.435 5.859 1.00 81.06 85 VAL A N 1
ATOM 657 C CA . VAL A 1 85 ? 10.233 2.709 5.994 1.00 81.06 85 VAL A CA 1
ATOM 658 C C . VAL A 1 85 ? 10.487 3.295 7.377 1.00 81.06 85 VAL A C 1
ATOM 660 O O . VAL A 1 85 ? 9.837 4.268 7.746 1.00 81.06 85 VAL A O 1
ATOM 663 N N . LYS A 1 86 ? 11.432 2.747 8.152 1.00 81.94 86 LYS A N 1
ATOM 664 C CA . LYS A 1 86 ? 11.708 3.258 9.502 1.00 81.94 86 LYS A CA 1
ATOM 665 C C . LYS A 1 86 ? 12.167 4.718 9.458 1.00 81.94 86 LYS A C 1
ATOM 667 O O . LYS A 1 86 ? 13.257 5.026 8.978 1.00 81.94 86 LYS A O 1
ATOM 672 N N . LEU A 1 87 ? 11.357 5.601 10.037 1.00 80.81 87 LEU A N 1
ATOM 673 C CA . LEU A 1 87 ? 11.655 7.022 10.182 1.00 80.81 87 LEU A CA 1
ATOM 674 C C . LEU A 1 87 ? 12.106 7.340 11.600 1.00 80.81 87 LEU A C 1
ATOM 676 O O . LEU A 1 87 ? 11.659 6.724 12.563 1.00 80.81 87 LEU A O 1
ATOM 680 N N . LYS A 1 88 ? 13.009 8.314 11.718 1.00 80.19 88 LYS A N 1
ATOM 681 C CA . LYS A 1 88 ? 13.529 8.794 13.007 1.00 80.19 88 LYS A CA 1
ATOM 682 C C . LYS A 1 88 ? 13.108 10.232 13.323 1.00 80.19 88 LYS A C 1
ATOM 684 O O . LYS A 1 88 ? 13.625 10.821 14.265 1.00 80.19 88 LYS A O 1
ATOM 689 N N . THR A 1 89 ? 12.210 10.821 12.533 1.00 88.56 89 THR A N 1
ATOM 690 C CA . THR A 1 89 ? 11.723 12.182 12.785 1.00 88.56 89 THR A CA 1
ATOM 691 C C . THR A 1 89 ? 10.600 12.149 13.820 1.00 88.56 89 THR A C 1
ATOM 693 O O . THR A 1 89 ? 9.722 11.291 13.762 1.00 88.56 89 THR A O 1
ATOM 696 N N . GLY A 1 90 ? 10.597 13.103 14.758 1.00 89.94 90 GLY A N 1
ATOM 697 C CA . GLY A 1 90 ? 9.570 13.160 15.807 1.00 89.94 90 GLY A CA 1
ATOM 698 C C . GLY A 1 90 ? 8.146 13.298 15.256 1.00 89.94 90 GLY A C 1
ATOM 699 O O . GLY A 1 90 ? 7.219 12.728 15.816 1.00 89.94 90 GLY A O 1
ATOM 700 N N . ALA A 1 91 ? 7.972 13.992 14.126 1.00 88.88 91 ALA A N 1
ATOM 701 C CA . ALA A 1 91 ? 6.678 14.098 13.452 1.00 88.88 91 ALA A CA 1
ATOM 702 C C . ALA A 1 91 ? 6.171 12.742 12.933 1.00 88.88 91 ALA A C 1
ATOM 704 O O . ALA A 1 91 ? 5.011 12.410 13.143 1.00 88.88 91 ALA A O 1
ATOM 705 N N . ALA A 1 92 ? 7.041 11.934 12.316 1.00 89.50 92 ALA A N 1
ATOM 706 C CA . ALA A 1 92 ? 6.655 10.615 11.823 1.00 89.50 92 ALA A CA 1
ATOM 707 C C . ALA A 1 92 ? 6.355 9.633 12.961 1.00 89.50 92 ALA A C 1
ATOM 709 O O . ALA A 1 92 ? 5.431 8.835 12.846 1.00 89.50 92 ALA A O 1
ATOM 710 N N . ILE A 1 93 ? 7.116 9.703 14.059 1.00 91.75 93 ILE A N 1
ATOM 711 C CA . ILE A 1 93 ? 6.855 8.887 15.252 1.00 91.75 93 ILE A CA 1
ATOM 712 C C . ILE A 1 93 ? 5.461 9.206 15.801 1.00 91.75 93 ILE A C 1
ATOM 714 O O . ILE A 1 93 ? 4.660 8.291 15.950 1.00 91.75 93 ILE A O 1
ATOM 718 N N . ARG A 1 94 ? 5.131 10.493 15.979 1.00 92.69 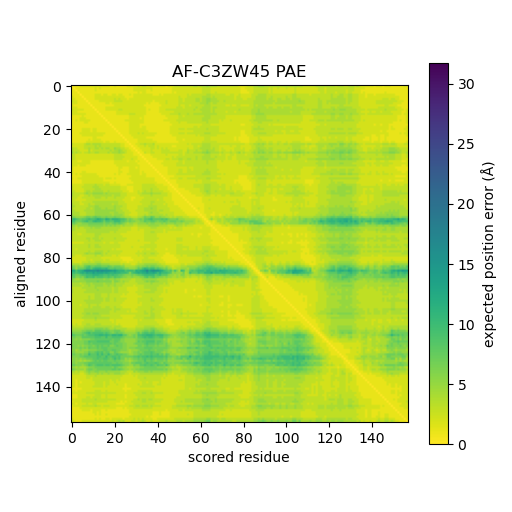94 ARG A N 1
ATOM 719 C CA . ARG A 1 94 ? 3.795 10.912 16.429 1.00 92.69 94 ARG A CA 1
ATOM 720 C C . ARG A 1 94 ? 2.683 10.475 15.479 1.00 92.69 94 ARG A C 1
ATOM 722 O O . ARG A 1 94 ? 1.648 10.021 15.940 1.00 92.69 94 ARG A O 1
ATOM 729 N N . ALA A 1 95 ? 2.891 10.580 14.166 1.00 93.06 95 ALA A N 1
ATOM 730 C CA . ALA A 1 95 ? 1.907 10.127 13.183 1.00 93.06 95 ALA A CA 1
ATOM 731 C C . ALA A 1 95 ? 1.614 8.621 13.317 1.00 93.06 95 ALA A C 1
ATOM 733 O O . ALA A 1 95 ? 0.455 8.210 13.324 1.00 93.06 95 ALA A O 1
ATOM 734 N N . LEU A 1 96 ? 2.658 7.800 13.479 1.00 93.25 96 LEU A N 1
ATOM 735 C CA . LEU A 1 96 ? 2.520 6.355 13.680 1.00 93.25 96 LEU A CA 1
ATOM 736 C C . LEU A 1 96 ? 1.876 6.011 15.031 1.00 93.25 96 LEU A C 1
ATOM 738 O O . LEU A 1 96 ? 1.067 5.089 15.091 1.00 93.25 96 LEU A O 1
ATOM 742 N N . GLU A 1 97 ? 2.195 6.750 16.097 1.00 93.94 97 GLU A N 1
ATOM 743 C CA . GLU A 1 97 ? 1.559 6.601 17.414 1.00 93.94 97 GLU A CA 1
ATOM 744 C C . GLU A 1 97 ? 0.064 6.948 17.361 1.00 93.94 97 GLU A C 1
ATOM 746 O O . GLU A 1 97 ? -0.756 6.181 17.866 1.00 93.94 97 GLU A O 1
ATOM 751 N N . SER A 1 98 ? -0.306 8.049 16.698 1.00 94.62 98 SER A N 1
ATOM 752 C CA . SER A 1 98 ? -1.705 8.433 16.473 1.00 94.62 98 SER A CA 1
ATOM 753 C C . SER A 1 98 ? -2.460 7.376 15.671 1.00 94.62 98 SER A C 1
ATOM 755 O O . SER A 1 98 ? -3.569 6.995 16.046 1.00 94.62 98 SER A O 1
ATOM 757 N N . LEU A 1 99 ? -1.848 6.851 14.603 1.00 95.00 99 LEU A N 1
ATOM 758 C CA . LEU A 1 99 ? -2.424 5.758 13.824 1.00 95.00 99 LEU A CA 1
ATOM 759 C C . LEU A 1 99 ? -2.626 4.514 14.699 1.00 95.00 99 LEU A C 1
ATOM 761 O O . LEU A 1 99 ? -3.709 3.940 14.711 1.00 95.00 99 LEU A O 1
ATOM 765 N N . GLN A 1 100 ? -1.619 4.116 15.480 1.00 95.25 100 GLN A N 1
ATOM 766 C CA . GLN A 1 100 ? -1.715 2.957 16.369 1.00 95.25 100 GLN A CA 1
ATOM 767 C C . GLN A 1 100 ? -2.800 3.130 17.444 1.00 95.25 100 GLN A C 1
ATOM 769 O O . GLN A 1 100 ? -3.503 2.169 17.767 1.00 95.25 100 GLN A O 1
ATOM 774 N N . ALA A 1 101 ? -2.958 4.340 17.987 1.00 95.69 101 ALA A N 1
ATOM 775 C CA . ALA A 1 101 ? -4.028 4.660 18.924 1.00 95.69 101 ALA A CA 1
ATOM 776 C C . ALA A 1 101 ? -5.408 4.485 18.274 1.00 95.69 101 ALA A C 1
ATOM 778 O O . ALA A 1 101 ? -6.267 3.833 18.867 1.00 95.69 101 ALA A O 1
ATOM 779 N N . LEU A 1 102 ? -5.585 4.972 17.040 1.00 95.56 102 LEU A N 1
ATOM 780 C CA . LEU A 1 102 ? -6.823 4.814 16.276 1.00 95.56 102 LEU A CA 1
ATOM 781 C C . LEU A 1 102 ? -7.139 3.336 15.996 1.00 95.56 102 LEU A C 1
ATOM 783 O O . LEU A 1 102 ? -8.251 2.879 16.245 1.00 95.56 102 LEU A O 1
ATOM 787 N N . LEU A 1 103 ? -6.148 2.555 15.552 1.00 97.06 103 LEU A N 1
ATOM 788 C CA . LEU A 1 103 ? -6.317 1.114 15.323 1.00 97.06 103 LEU A CA 1
ATOM 789 C C . LEU A 1 103 ? -6.782 0.387 16.594 1.00 97.06 103 LEU A C 1
ATOM 791 O O . LEU A 1 103 ? -7.660 -0.473 16.534 1.00 97.06 103 LEU A O 1
ATOM 795 N N . LYS A 1 104 ? -6.226 0.754 17.756 1.00 97.31 104 LYS A N 1
ATOM 796 C CA . LYS A 1 104 ? -6.597 0.175 19.054 1.00 97.31 104 LYS A CA 1
ATOM 797 C C . LYS A 1 104 ? -7.998 0.594 19.502 1.00 97.31 104 LYS A C 1
ATOM 799 O O . LYS A 1 104 ? -8.743 -0.251 19.993 1.00 97.31 104 LYS A O 1
ATOM 804 N N . GLU A 1 105 ? -8.340 1.871 19.349 1.00 96.62 105 GLU A N 1
ATOM 805 C CA . 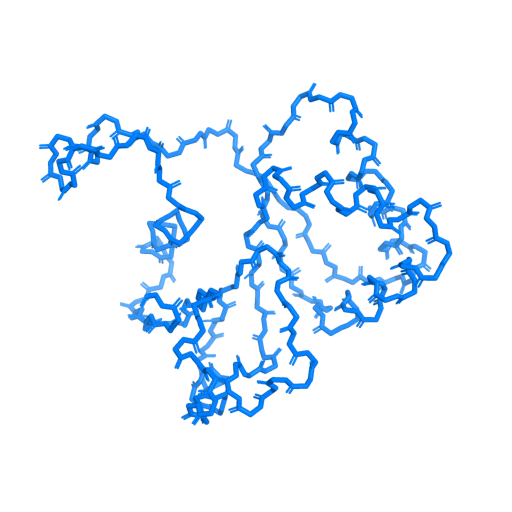GLU A 1 105 ? -9.650 2.439 19.692 1.00 96.62 105 GLU A CA 1
ATOM 806 C C . GLU A 1 105 ? -10.780 1.700 18.962 1.00 96.62 105 GLU A C 1
ATOM 808 O O . GLU A 1 105 ? -11.729 1.236 19.594 1.00 96.62 105 GLU A O 1
ATOM 813 N N . TYR A 1 106 ? -10.611 1.485 17.655 1.00 97.06 106 TYR A N 1
ATOM 814 C CA . TYR A 1 106 ? -11.600 0.835 16.789 1.00 97.06 106 TYR A CA 1
ATOM 815 C C . TYR A 1 106 ? -11.411 -0.683 16.650 1.00 97.06 106 TYR A C 1
ATOM 817 O O . TYR A 1 106 ? -12.122 -1.327 15.881 1.00 97.06 106 TYR A O 1
ATOM 825 N N . LYS A 1 107 ? -10.482 -1.278 17.414 1.00 97.75 107 LYS A N 1
ATOM 826 C CA . LYS A 1 107 ? -10.186 -2.725 17.425 1.00 97.75 107 LYS A CA 1
ATOM 827 C C . LYS A 1 107 ? -9.891 -3.298 16.030 1.00 97.75 107 LYS A C 1
ATOM 829 O O . LYS A 1 107 ? -10.275 -4.426 15.720 1.00 97.75 107 LYS A O 1
ATOM 834 N N . LEU A 1 108 ? -9.200 -2.525 15.196 1.00 97.69 108 LEU A N 1
ATOM 835 C CA . LEU A 1 108 ? -8.794 -2.946 13.860 1.00 97.69 108 LEU A CA 1
ATOM 836 C C . LEU A 1 108 ? -7.570 -3.863 13.941 1.00 97.69 108 LEU A C 1
ATOM 838 O O . LEU A 1 108 ? -6.584 -3.568 14.617 1.00 97.69 108 LEU A O 1
ATOM 842 N N . ASN A 1 109 ? -7.625 -4.976 13.218 1.00 97.50 109 ASN A N 1
ATOM 843 C CA . ASN A 1 109 ? -6.562 -5.965 13.126 1.00 97.50 109 ASN A CA 1
ATOM 844 C C . ASN A 1 109 ? -5.618 -5.627 11.964 1.00 97.50 109 ASN A C 1
ATOM 846 O O . ASN A 1 109 ? -5.598 -6.318 10.949 1.00 97.50 109 ASN A O 1
ATOM 850 N N . ILE A 1 110 ? -4.864 -4.534 12.090 1.00 97.56 110 ILE A N 1
ATOM 851 C CA . ILE A 1 110 ? -3.829 -4.154 11.120 1.00 97.56 110 ILE A CA 1
ATOM 852 C C . ILE A 1 110 ? -2.458 -4.375 11.747 1.00 97.56 110 ILE A C 1
ATOM 854 O O . ILE A 1 110 ? -2.135 -3.827 12.803 1.00 97.56 110 ILE A O 1
ATOM 858 N N . THR A 1 111 ? -1.630 -5.181 11.084 1.00 97.38 111 THR A N 1
ATOM 859 C CA . THR A 1 111 ? -0.273 -5.471 11.556 1.00 97.38 111 THR A CA 1
ATOM 860 C C . THR A 1 111 ? 0.700 -4.429 11.024 1.00 97.38 111 THR A C 1
ATOM 862 O O . THR A 1 111 ? 0.951 -4.363 9.823 1.00 97.38 111 THR A O 1
ATOM 865 N N . MET A 1 112 ? 1.303 -3.645 11.916 1.00 94.75 112 MET A N 1
ATOM 866 C CA . MET A 1 112 ? 2.345 -2.679 11.557 1.00 94.75 112 MET A CA 1
ATOM 867 C C . MET A 1 112 ? 3.724 -3.352 11.549 1.00 94.75 112 MET A C 1
ATOM 869 O O . MET A 1 112 ? 4.149 -3.932 12.546 1.00 94.75 112 MET A O 1
ATOM 873 N N . THR A 1 113 ? 4.455 -3.236 10.443 1.00 93.62 113 THR A N 1
ATOM 874 C CA . THR A 1 113 ? 5.838 -3.713 10.295 1.00 93.62 113 THR A CA 1
ATOM 875 C C . THR A 1 113 ? 6.713 -2.646 9.646 1.00 93.62 113 THR A C 1
ATOM 877 O O . THR A 1 113 ? 6.215 -1.700 9.036 1.00 93.62 113 THR A O 1
ATOM 880 N N . TYR A 1 114 ? 8.033 -2.769 9.771 1.00 91.19 114 TYR A N 1
ATOM 881 C CA . TYR A 1 114 ? 8.959 -1.821 9.163 1.00 91.19 114 TYR A CA 1
ATOM 882 C C . TYR A 1 114 ? 10.234 -2.471 8.648 1.00 91.19 114 TYR A C 1
ATOM 884 O O . TYR A 1 114 ? 10.772 -3.418 9.224 1.00 91.19 114 TYR A O 1
ATOM 892 N N . SER A 1 115 ? 10.777 -1.885 7.584 1.00 84.38 115 SER A N 1
ATOM 893 C CA . SER A 1 115 ? 12.093 -2.264 7.073 1.00 84.38 115 SER A CA 1
ATOM 894 C C . SER A 1 115 ? 13.195 -1.621 7.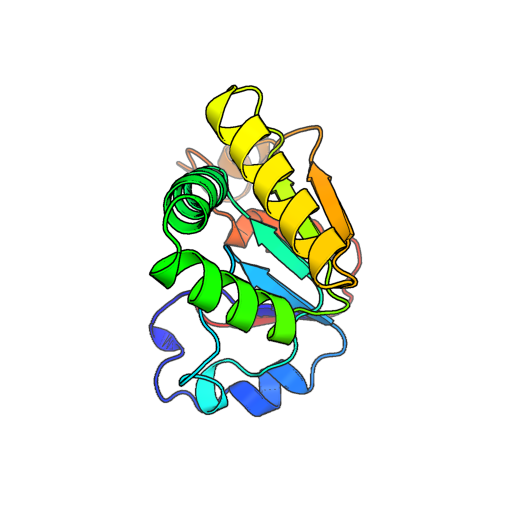915 1.00 84.38 115 SER A C 1
ATOM 896 O O . SER A 1 115 ? 13.227 -0.402 8.099 1.00 84.38 115 SER A O 1
ATOM 898 N N . ARG A 1 116 ? 14.117 -2.440 8.440 1.00 82.12 116 ARG A N 1
ATOM 899 C CA . ARG A 1 116 ? 15.281 -1.961 9.213 1.00 82.12 116 ARG A CA 1
ATOM 900 C C . ARG A 1 116 ? 16.337 -1.295 8.327 1.00 82.12 116 ARG A C 1
ATOM 902 O O . ARG A 1 116 ? 17.005 -0.370 8.784 1.00 82.12 116 ARG A O 1
ATOM 909 N N . SER A 1 117 ? 16.462 -1.767 7.091 1.00 81.62 117 SER A N 1
ATOM 910 C CA . SER A 1 117 ? 17.425 -1.301 6.094 1.00 81.62 117 SER A CA 1
ATOM 911 C C . SER A 1 117 ? 16.703 -0.989 4.789 1.00 81.62 117 SER A C 1
ATOM 913 O O . SER A 1 117 ? 15.711 -1.637 4.461 1.00 81.62 117 SER A O 1
ATOM 915 N N . ASN A 1 118 ? 17.212 -0.012 4.041 1.00 82.69 118 ASN A N 1
ATOM 916 C CA . ASN A 1 118 ? 16.694 0.312 2.714 1.00 82.69 118 ASN A CA 1
ATOM 917 C C . ASN A 1 118 ? 17.209 -0.682 1.667 1.00 82.69 118 ASN A C 1
ATOM 919 O O . ASN A 1 118 ? 18.271 -1.284 1.840 1.00 82.69 118 ASN A O 1
ATOM 923 N N . VAL A 1 119 ? 16.483 -0.799 0.554 1.00 84.88 119 VAL A N 1
ATOM 924 C CA . VAL A 1 119 ? 16.943 -1.553 -0.617 1.00 84.88 119 VAL A CA 1
ATOM 925 C C . VAL A 1 119 ? 18.246 -0.927 -1.145 1.00 84.88 119 VAL A C 1
ATOM 927 O O . VAL A 1 119 ? 18.289 0.292 -1.351 1.00 84.88 119 VAL A O 1
ATOM 930 N N . PRO A 1 120 ? 19.317 -1.716 -1.356 1.00 87.75 120 PRO A N 1
ATOM 931 C CA . PRO A 1 120 ? 20.600 -1.194 -1.810 1.00 87.75 120 PRO A CA 1
ATOM 932 C C . PRO A 1 120 ? 20.493 -0.671 -3.248 1.00 87.75 120 PRO A C 1
ATOM 934 O O . PRO A 1 120 ? 20.220 -1.421 -4.181 1.00 87.75 120 PRO A O 1
ATOM 937 N N . VAL A 1 121 ? 20.725 0.630 -3.432 1.00 90.31 121 VAL A N 1
ATOM 938 C CA . VAL A 1 121 ? 20.540 1.302 -4.732 1.00 90.31 121 VAL A CA 1
ATOM 939 C C . VAL A 1 121 ? 21.700 1.051 -5.690 1.00 90.31 121 VAL A C 1
ATOM 941 O O . VAL A 1 121 ? 21.480 0.932 -6.889 1.00 90.31 121 VAL A O 1
ATOM 944 N N . VAL A 1 122 ? 22.931 0.958 -5.177 1.00 91.00 122 VAL A N 1
ATOM 945 C CA . VAL A 1 122 ? 24.142 0.836 -6.008 1.00 91.00 122 VAL A CA 1
ATOM 946 C C . VAL A 1 122 ? 24.087 -0.396 -6.924 1.00 91.00 122 VAL A C 1
ATOM 948 O O . VAL A 1 122 ? 24.177 -0.203 -8.136 1.00 91.00 122 VAL A O 1
ATOM 951 N N . PRO A 1 123 ? 23.810 -1.619 -6.420 1.00 89.94 123 PRO A N 1
ATOM 952 C CA . PRO A 1 123 ? 23.709 -2.795 -7.284 1.00 89.94 123 PRO A CA 1
ATOM 953 C C . PRO A 1 123 ? 22.575 -2.680 -8.307 1.00 89.94 123 PRO A C 1
ATOM 955 O O . PRO A 1 123 ? 22.747 -3.067 -9.460 1.00 89.94 123 PRO A O 1
ATOM 958 N N . LEU A 1 124 ? 21.431 -2.104 -7.911 1.00 90.06 124 LEU A N 1
ATOM 959 C CA . LEU A 1 124 ? 20.296 -1.892 -8.814 1.00 90.06 124 LEU A CA 1
ATOM 960 C C . LEU A 1 124 ? 20.651 -0.950 -9.961 1.00 90.06 124 LEU A C 1
ATOM 962 O O . LEU A 1 124 ? 20.326 -1.225 -11.113 1.00 90.06 124 LEU A O 1
ATOM 966 N N . ARG A 1 125 ? 21.335 0.148 -9.643 1.00 93.00 125 ARG A N 1
ATOM 967 C CA . ARG A 1 125 ? 21.731 1.167 -10.610 1.00 93.00 125 ARG A CA 1
ATOM 968 C C . ARG A 1 125 ? 22.763 0.650 -11.606 1.00 93.00 125 ARG A C 1
ATOM 970 O O . ARG A 1 125 ? 22.675 0.964 -12.785 1.00 93.00 125 ARG A O 1
ATOM 977 N N . GLU A 1 126 ? 23.753 -0.088 -11.120 1.00 92.75 126 GLU A N 1
ATOM 978 C CA . GLU A 1 126 ? 24.883 -0.544 -11.936 1.00 92.75 126 GLU A CA 1
ATOM 979 C C . GLU A 1 126 ? 24.540 -1.774 -12.775 1.00 92.75 126 GLU A C 1
ATOM 981 O O . GLU A 1 126 ? 25.067 -1.926 -13.871 1.00 92.75 126 GLU A O 1
ATOM 986 N N . THR A 1 127 ? 23.631 -2.622 -12.289 1.00 91.38 127 THR A N 1
ATOM 987 C CA . THR A 1 127 ? 23.315 -3.899 -12.945 1.00 91.38 127 THR A CA 1
ATOM 988 C C . THR A 1 127 ? 22.043 -3.836 -13.788 1.00 91.38 127 THR A C 1
ATOM 990 O O . THR A 1 127 ? 21.985 -4.464 -14.840 1.00 91.38 127 THR A O 1
ATOM 993 N N . PHE A 1 128 ? 21.012 -3.106 -13.342 1.00 89.06 128 PHE A N 1
ATOM 994 C CA . PHE A 1 128 ? 19.661 -3.237 -13.905 1.00 89.06 128 PHE A CA 1
ATOM 995 C C . PHE A 1 128 ? 19.081 -1.933 -14.458 1.00 89.06 128 PHE A C 1
ATOM 997 O O . PHE A 1 128 ? 18.482 -1.943 -15.528 1.00 89.06 128 PHE A O 1
ATOM 1004 N N . ILE A 1 129 ? 19.217 -0.815 -13.736 1.00 92.06 129 ILE A N 1
ATOM 1005 C CA . ILE A 1 129 ? 18.551 0.453 -14.073 1.00 92.06 129 ILE A CA 1
ATOM 1006 C C . ILE A 1 129 ? 19.572 1.599 -14.047 1.00 92.06 129 ILE A C 1
ATOM 1008 O O . ILE A 1 129 ? 19.704 2.294 -13.028 1.00 92.06 129 ILE A O 1
ATOM 1012 N N . PRO A 1 130 ? 20.295 1.828 -15.159 1.00 93.12 130 PRO A N 1
ATOM 1013 C CA . PRO A 1 130 ? 21.245 2.926 -15.264 1.00 93.12 130 PRO A CA 1
ATOM 1014 C C . PRO A 1 130 ? 20.601 4.266 -14.888 1.00 93.12 130 PRO A C 1
ATOM 1016 O O . PRO A 1 130 ? 19.528 4.622 -15.367 1.00 93.12 130 PRO A O 1
ATOM 1019 N N . GLY A 1 131 ? 21.252 5.015 -13.995 1.00 90.94 131 GLY A N 1
ATOM 1020 C CA . GLY A 1 131 ? 20.767 6.324 -13.539 1.00 90.94 131 GLY A CA 1
ATOM 1021 C C . GLY A 1 131 ? 19.735 6.301 -12.402 1.00 90.94 131 GLY A C 1
ATOM 1022 O O . GLY A 1 131 ? 19.300 7.371 -11.971 1.00 90.94 131 GLY A O 1
ATOM 1023 N N . LEU A 1 132 ? 19.376 5.132 -11.855 1.00 92.38 132 LEU A N 1
ATOM 1024 C CA . LEU A 1 132 ? 18.483 5.040 -10.695 1.00 92.38 132 LEU A CA 1
ATOM 1025 C C . LEU A 1 132 ? 19.055 5.794 -9.479 1.00 92.38 132 LEU A C 1
ATOM 1027 O O . LEU A 1 132 ? 20.098 5.430 -8.934 1.00 92.38 132 LEU A O 1
ATOM 1031 N N . LYS A 1 133 ? 18.349 6.839 -9.027 1.00 90.31 133 LYS A N 1
ATOM 1032 C CA . LYS A 1 133 ? 18.707 7.620 -7.825 1.00 90.31 133 LYS A CA 1
ATOM 1033 C C . LYS A 1 133 ? 18.187 6.980 -6.540 1.00 90.31 133 LYS A C 1
ATOM 1035 O O . LYS A 1 133 ? 18.903 6.915 -5.545 1.00 90.31 133 LYS A O 1
ATOM 1040 N N . SER A 1 134 ? 16.943 6.517 -6.564 1.00 88.19 134 SER A N 1
ATOM 1041 C CA . SER A 1 134 ? 16.288 5.808 -5.468 1.00 88.19 134 SER A CA 1
ATOM 1042 C C . SER A 1 134 ? 15.177 4.913 -6.028 1.00 88.19 134 SER A C 1
ATOM 1044 O O . SER A 1 134 ? 14.525 5.294 -7.002 1.00 88.19 134 SER A O 1
ATOM 1046 N N . PRO A 1 135 ? 14.950 3.722 -5.450 1.00 90.25 135 PRO A N 1
ATOM 1047 C CA . PRO A 1 135 ? 13.877 2.841 -5.884 1.00 90.25 135 PRO A CA 1
ATOM 1048 C C . PRO A 1 135 ? 12.513 3.427 -5.497 1.00 90.25 135 PRO A C 1
ATOM 1050 O O . PRO A 1 135 ? 12.345 3.986 -4.411 1.00 90.25 135 PRO A O 1
ATOM 1053 N N . THR A 1 136 ? 11.532 3.287 -6.387 1.00 90.62 136 THR A N 1
ATOM 1054 C CA . THR A 1 136 ? 10.133 3.630 -6.096 1.00 90.62 136 THR A CA 1
ATOM 1055 C C . THR A 1 136 ? 9.542 2.632 -5.095 1.00 90.62 136 THR A C 1
ATOM 1057 O O . THR A 1 136 ? 10.036 1.508 -4.986 1.00 90.62 136 THR A O 1
ATOM 1060 N N . SER A 1 137 ? 8.453 2.992 -4.395 1.00 90.31 137 SER A N 1
ATOM 1061 C CA . SER A 1 137 ? 7.711 2.018 -3.570 1.00 90.31 137 SER A CA 1
ATOM 1062 C C . SER A 1 137 ? 7.369 0.766 -4.383 1.00 90.31 137 SER A C 1
ATOM 1064 O O . SER A 1 137 ? 7.531 -0.340 -3.881 1.00 90.31 137 SER A O 1
ATOM 1066 N N . GLY A 1 138 ? 6.985 0.957 -5.652 1.00 92.75 138 GLY A N 1
ATOM 1067 C CA . GLY A 1 138 ? 6.746 -0.074 -6.664 1.00 92.75 138 GLY A CA 1
ATOM 1068 C C . GLY A 1 138 ? 7.852 -1.103 -6.785 1.00 92.75 138 GLY A C 1
ATOM 1069 O O . GLY A 1 138 ? 7.650 -2.293 -6.561 1.00 92.75 138 GLY A O 1
ATOM 1070 N N . LEU A 1 139 ? 9.050 -0.609 -7.094 1.00 92.12 139 LEU A N 1
ATOM 1071 C CA . LEU A 1 139 ? 10.230 -1.443 -7.259 1.00 92.12 139 LEU A CA 1
ATOM 1072 C C . LEU A 1 139 ? 10.605 -2.156 -5.952 1.00 92.12 139 LEU A C 1
ATOM 1074 O O . LEU A 1 139 ? 10.977 -3.325 -5.980 1.00 92.12 139 LEU A O 1
ATOM 1078 N N . ILE A 1 140 ? 10.469 -1.486 -4.802 1.00 91.38 140 ILE A N 1
ATOM 1079 C CA . ILE A 1 140 ? 10.697 -2.112 -3.489 1.00 91.38 140 ILE A CA 1
ATOM 1080 C C . ILE A 1 140 ? 9.700 -3.255 -3.255 1.00 91.38 140 ILE A C 1
ATOM 1082 O O . ILE A 1 140 ? 10.107 -4.336 -2.830 1.00 91.38 140 ILE A O 1
ATOM 1086 N N . ALA A 1 141 ? 8.415 -3.033 -3.543 1.00 92.75 141 ALA A N 1
ATOM 1087 C CA . ALA A 1 141 ? 7.373 -4.040 -3.380 1.00 92.75 141 ALA A CA 1
ATOM 1088 C C . ALA A 1 141 ? 7.608 -5.247 -4.286 1.00 92.75 141 ALA A C 1
ATOM 1090 O O . ALA A 1 141 ? 7.510 -6.374 -3.811 1.00 92.75 141 ALA A O 1
ATOM 1091 N N . TYR A 1 142 ? 7.990 -5.015 -5.545 1.00 94.56 142 TYR A N 1
ATOM 1092 C CA . TYR A 1 142 ? 8.378 -6.076 -6.468 1.00 94.56 142 TYR A CA 1
ATOM 1093 C C . TYR A 1 142 ? 9.543 -6.903 -5.917 1.00 94.56 142 TYR A C 1
ATOM 1095 O O . TYR A 1 142 ? 9.413 -8.115 -5.780 1.00 94.56 142 TYR A O 1
ATOM 1103 N N . ILE A 1 143 ? 10.640 -6.251 -5.512 1.00 92.06 143 ILE A N 1
ATOM 1104 C CA . ILE A 1 143 ? 11.823 -6.924 -4.951 1.00 92.06 143 ILE A CA 1
ATOM 1105 C C . ILE A 1 143 ? 11.472 -7.737 -3.697 1.00 92.06 143 ILE A C 1
ATOM 1107 O O .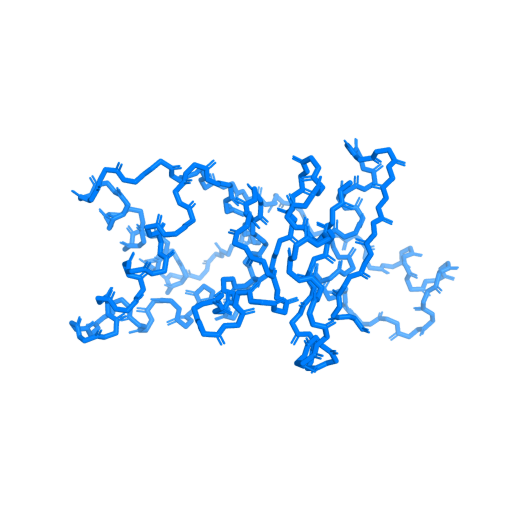 ILE A 1 143 ? 12.008 -8.827 -3.504 1.00 92.06 143 ILE A O 1
ATOM 1111 N N . LEU A 1 144 ? 10.589 -7.235 -2.825 1.00 90.38 144 LEU A N 1
ATOM 1112 C CA . LEU A 1 144 ? 10.168 -8.004 -1.653 1.00 90.38 144 LEU A CA 1
ATOM 1113 C C . LEU A 1 144 ? 9.262 -9.177 -2.048 1.00 90.38 144 LEU A C 1
ATOM 1115 O O . LEU A 1 144 ? 9.439 -10.276 -1.527 1.00 90.38 144 LEU A O 1
ATOM 1119 N N . ALA A 1 145 ? 8.324 -8.961 -2.971 1.00 94.94 145 ALA A N 1
ATOM 1120 C CA . ALA A 1 145 ? 7.401 -9.986 -3.445 1.00 94.94 145 ALA A CA 1
ATOM 1121 C C . ALA A 1 145 ? 8.138 -11.178 -4.065 1.00 94.94 145 ALA A C 1
ATOM 1123 O O . ALA A 1 145 ? 7.738 -12.315 -3.831 1.00 94.94 145 ALA A O 1
ATOM 1124 N N . THR A 1 146 ? 9.278 -10.969 -4.739 1.00 94.94 146 THR A N 1
ATOM 1125 C CA . THR A 1 146 ? 10.085 -12.084 -5.277 1.00 94.94 146 THR A CA 1
ATOM 1126 C C . THR A 1 146 ? 10.644 -13.020 -4.198 1.00 94.94 146 THR A C 1
ATOM 1128 O O . THR A 1 146 ? 11.298 -14.010 -4.520 1.00 94.94 146 THR A O 1
ATOM 1131 N N . ARG A 1 147 ? 10.487 -12.696 -2.908 1.00 94.31 147 ARG A N 1
ATOM 1132 C CA . ARG A 1 147 ? 10.920 -13.544 -1.790 1.00 94.31 147 ARG A CA 1
ATOM 1133 C C . ARG A 1 147 ? 9.844 -14.511 -1.308 1.00 94.31 147 ARG A C 1
ATOM 1135 O O . ARG A 1 147 ? 10.196 -15.427 -0.572 1.00 94.31 147 ARG A O 1
ATOM 1142 N N . PHE A 1 148 ? 8.579 -14.298 -1.672 1.00 95.62 148 PHE A N 1
ATOM 1143 C CA . PHE A 1 148 ? 7.453 -15.091 -1.161 1.00 95.62 148 PHE A CA 1
ATOM 1144 C C . PHE A 1 148 ? 6.311 -15.323 -2.168 1.00 95.62 148 PHE A C 1
ATOM 1146 O O . PHE A 1 148 ? 5.343 -15.992 -1.827 1.00 95.62 148 PHE A O 1
ATOM 1153 N N . CYS A 1 149 ? 6.398 -14.780 -3.383 1.00 97.94 149 CYS A N 1
ATOM 1154 C CA . CYS A 1 149 ? 5.429 -14.978 -4.458 1.00 97.94 149 CYS A CA 1
ATOM 1155 C C . CYS A 1 149 ? 6.039 -15.821 -5.580 1.00 97.94 149 CYS A C 1
ATOM 1157 O O . CYS A 1 149 ? 7.096 -15.457 -6.095 1.00 97.94 149 CYS A O 1
ATOM 1159 N N . ASP A 1 150 ? 5.337 -16.871 -6.012 1.00 97.88 150 ASP A N 1
ATOM 1160 C CA . ASP A 1 150 ? 5.767 -17.710 -7.142 1.00 97.88 150 ASP A CA 1
ATOM 1161 C C . ASP A 1 150 ? 5.542 -17.019 -8.496 1.00 97.88 150 ASP A C 1
ATOM 1163 O O . ASP A 1 150 ? 6.406 -17.029 -9.369 1.00 97.88 150 ASP A O 1
ATOM 1167 N N . VAL A 1 151 ? 4.381 -16.375 -8.655 1.00 98.00 151 VAL A N 1
ATOM 1168 C CA . VAL A 1 151 ? 4.003 -15.602 -9.847 1.00 98.00 151 VAL A CA 1
ATOM 1169 C C . VAL A 1 151 ? 3.583 -14.202 -9.418 1.00 98.00 151 VAL A C 1
ATOM 1171 O O . VAL A 1 151 ? 2.821 -14.036 -8.457 1.00 98.00 151 VAL A O 1
ATOM 1174 N N . ILE A 1 152 ? 4.089 -13.189 -10.118 1.00 98.56 152 ILE A N 1
ATOM 1175 C CA . ILE A 1 152 ? 3.818 -11.777 -9.842 1.00 98.56 152 ILE A CA 1
ATOM 1176 C C . ILE A 1 152 ? 3.194 -11.136 -11.079 1.00 98.56 152 ILE A C 1
ATOM 1178 O O . ILE A 1 152 ? 3.821 -11.107 -12.136 1.00 98.56 152 ILE A O 1
ATOM 1182 N N . THR A 1 153 ? 2.006 -10.562 -10.908 1.00 98.62 153 THR A N 1
ATOM 1183 C CA . THR A 1 153 ? 1.336 -9.731 -11.915 1.00 98.62 153 THR A CA 1
ATOM 1184 C C . THR A 1 153 ? 1.379 -8.272 -11.468 1.00 98.62 153 THR A C 1
ATOM 1186 O O . THR A 1 153 ? 1.134 -7.970 -10.295 1.00 98.62 153 THR A O 1
ATOM 1189 N N . LEU A 1 154 ? 1.732 -7.368 -12.381 1.00 98.50 154 LEU A N 1
ATOM 1190 C CA . LEU A 1 154 ? 1.859 -5.936 -12.113 1.00 98.50 154 LEU A CA 1
ATOM 1191 C C . LEU A 1 154 ? 0.673 -5.176 -12.709 1.00 98.50 154 LEU A C 1
ATOM 1193 O O . LEU A 1 154 ? 0.368 -5.340 -13.885 1.00 98.50 154 LEU A O 1
ATOM 1197 N N . TYR A 1 155 ? 0.069 -4.301 -11.909 1.00 98.50 155 TYR A N 1
ATOM 1198 C CA . TYR A 1 155 ? -1.047 -3.435 -12.291 1.00 98.50 155 TYR A CA 1
ATOM 1199 C C . TYR A 1 155 ? -0.693 -1.983 -11.962 1.00 98.50 155 TYR A C 1
ATOM 1201 O O . TYR A 1 155 ? -0.139 -1.721 -10.897 1.00 98.50 155 TYR A O 1
ATOM 1209 N N . GLY A 1 156 ? -1.017 -1.028 -12.836 1.00 97.12 156 GLY A N 1
ATOM 1210 C CA . GLY A 1 156 ? -0.869 0.401 -12.523 1.00 97.12 156 GLY A CA 1
ATOM 1211 C C . GLY A 1 156 ? 0.574 0.907 -12.432 1.00 97.12 156 GLY A C 1
ATOM 1212 O O . GLY A 1 156 ? 0.858 1.750 -11.576 1.00 97.12 156 GLY A O 1
ATOM 1213 N N . PHE A 1 157 ? 1.468 0.387 -13.279 1.00 94.81 157 PHE A N 1
ATOM 1214 C CA . PHE A 1 157 ? 2.874 0.796 -13.403 1.00 94.81 157 PHE A CA 1
ATOM 1215 C C . PHE A 1 157 ? 3.160 1.469 -14.740 1.00 94.81 157 PHE A C 1
ATOM 1217 O O . PHE A 1 157 ? 2.578 1.021 -15.751 1.00 94.81 157 PHE A O 1
#